Protein AF-A0A453NAP2-F1 (afdb_monomer)

Organism: Aegilops tauschii subsp. strangulata (NCBI:txid200361)

Radius of gyration: 19.68 Å; Cα contacts (8 Å, |Δi|>4): 35; chains: 1; bounding box: 57×18×53 Å

Secondary structure (DSSP, 8-state):
--EEEE-TTSS-EEEE-TTS--HHHHHHHTT-HHHHHHHHHHHHHHHHHHHGGGS-------------SHHHHHHHS---

Nearest PDB structures (foldseek):
  8i8c-assembly1_M  TM=3.498E-01  e=1.877E+00  Autographa californica multiple nucleopolyhedrovirus
  4uc9-assembly4_D  TM=3.744E-01  e=7.654E+00  Human respiratory syncytial virus A2
  6vi4-assembly1_B  TM=3.365E-01  e=8.750E+00  Homo sapiens

Sequence (80 aa):
MELKAQCNYCDNQYAYVQGGSTSSMGRHMDTCKNYKDKVNRDLIQATLFFRKTNATTSGPAVRCIEYDKDLIKEMTTGVL

InterPro domains:
  IPR003656 Zinc finger, BED-type [PF02892] (3-32)

Mean predicted aligned error: 14.82 Å

Structure (mmCIF, N/CA/C/O backbone):
data_AF-A0A453NAP2-F1
#
_entry.id   AF-A0A453NAP2-F1
#
loop_
_atom_site.group_PDB
_atom_site.id
_atom_site.type_symbol
_atom_site.label_atom_id
_atom_site.label_alt_id
_atom_site.label_comp_id
_atom_site.label_asym_id
_atom_site.label_entity_id
_atom_site.label_seq_id
_atom_site.pdbx_PDB_ins_code
_atom_site.Cartn_x
_atom_site.Cartn_y
_atom_site.Cartn_z
_atom_site.occupancy
_atom_site.B_iso_or_equiv
_atom_site.auth_seq_id
_atom_site.auth_comp_id
_atom_site.auth_asym_id
_atom_site.auth_atom_id
_atom_site.pdbx_PDB_model_num
ATOM 1 N N . MET A 1 1 ? 18.461 -9.130 -16.410 1.00 60.00 1 MET A N 1
ATOM 2 C CA . MET A 1 1 ? 17.110 -9.584 -16.024 1.00 60.00 1 MET A CA 1
ATOM 3 C C . MET A 1 1 ? 16.494 -8.473 -15.196 1.00 60.00 1 MET A C 1
ATOM 5 O O . MET A 1 1 ? 17.076 -8.128 -14.177 1.00 60.00 1 MET A O 1
ATOM 9 N N . GLU A 1 2 ? 15.414 -7.850 -15.661 1.00 66.75 2 GLU A N 1
ATOM 10 C CA . GLU A 1 2 ? 14.689 -6.862 -14.854 1.00 66.75 2 GLU A CA 1
ATOM 11 C C . GLU A 1 2 ? 13.752 -7.606 -13.905 1.00 66.75 2 GLU A C 1
ATOM 13 O O . GLU A 1 2 ? 12.948 -8.437 -14.333 1.00 66.75 2 GLU A O 1
ATOM 18 N N . LEU A 1 3 ? 13.899 -7.351 -12.608 1.00 78.06 3 LEU A N 1
ATOM 19 C CA . LEU A 1 3 ? 13.009 -7.883 -11.587 1.00 78.06 3 LEU A CA 1
ATOM 20 C C . LEU A 1 3 ? 11.799 -6.959 -11.469 1.00 78.06 3 LEU A C 1
ATOM 22 O O . LEU A 1 3 ? 11.867 -5.771 -11.783 1.00 78.06 3 LEU A O 1
ATOM 26 N N . LYS A 1 4 ? 10.679 -7.496 -10.995 1.00 83.06 4 LYS A N 1
ATOM 27 C CA . LYS A 1 4 ? 9.508 -6.688 -10.658 1.00 83.06 4 LYS A CA 1
ATOM 28 C C . LYS A 1 4 ? 9.389 -6.607 -9.145 1.00 83.06 4 LYS A C 1
ATOM 30 O O . LYS A 1 4 ? 9.310 -7.634 -8.478 1.00 83.06 4 LYS A O 1
ATOM 35 N N . ALA A 1 5 ? 9.376 -5.392 -8.615 1.00 85.44 5 ALA A N 1
ATOM 36 C CA . ALA A 1 5 ? 9.018 -5.117 -7.234 1.00 85.44 5 ALA A CA 1
ATOM 37 C C . ALA A 1 5 ? 7.519 -4.801 -7.171 1.00 85.44 5 ALA A C 1
ATOM 39 O O . ALA A 1 5 ? 7.034 -3.947 -7.913 1.00 85.44 5 ALA A O 1
ATOM 40 N N . GLN A 1 6 ? 6.783 -5.475 -6.292 1.00 90.00 6 GLN A N 1
ATOM 41 C CA . GLN A 1 6 ? 5.357 -5.230 -6.083 1.00 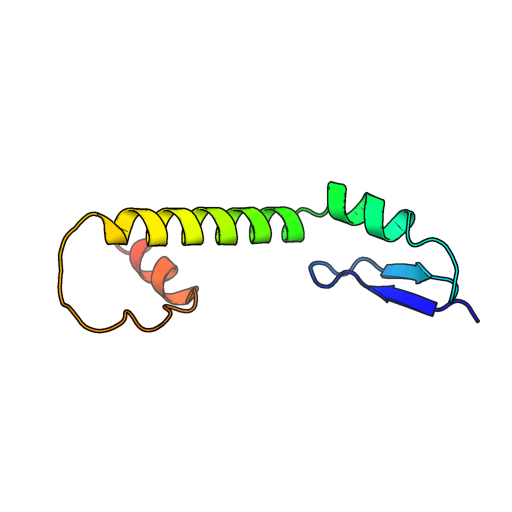90.00 6 GLN A CA 1
ATOM 42 C C . GLN A 1 6 ? 5.139 -4.449 -4.788 1.00 90.00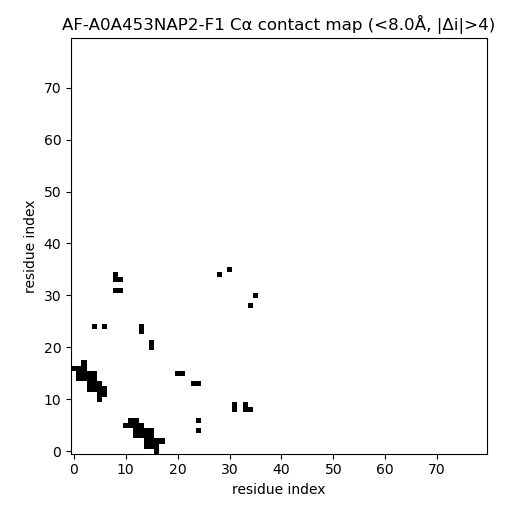 6 GLN A C 1
ATOM 44 O O . GLN A 1 6 ? 5.833 -4.661 -3.795 1.00 90.00 6 GLN A O 1
ATOM 49 N N . CYS A 1 7 ? 4.181 -3.526 -4.804 1.00 91.75 7 CYS A N 1
ATOM 50 C CA . CYS A 1 7 ? 3.731 -2.864 -3.589 1.00 91.75 7 CYS A CA 1
ATOM 51 C C . CYS A 1 7 ? 2.956 -3.855 -2.705 1.00 91.75 7 CYS A C 1
ATOM 53 O O . CYS A 1 7 ? 2.036 -4.514 -3.167 1.00 91.75 7 CYS A O 1
ATOM 55 N N . ASN A 1 8 ? 3.249 -3.909 -1.405 1.00 92.25 8 ASN A N 1
ATOM 56 C CA . ASN A 1 8 ? 2.519 -4.792 -0.480 1.00 92.25 8 ASN A CA 1
ATOM 57 C C . ASN A 1 8 ? 1.086 -4.319 -0.171 1.00 92.25 8 ASN A C 1
ATOM 59 O O . ASN A 1 8 ? 0.326 -5.031 0.477 1.00 92.25 8 ASN A O 1
ATOM 63 N N . TYR A 1 9 ? 0.727 -3.101 -0.582 1.00 94.12 9 TYR A N 1
ATOM 64 C CA . TYR A 1 9 ? -0.549 -2.467 -0.247 1.00 94.12 9 TYR A CA 1
ATOM 65 C C . TYR A 1 9 ? -1.480 -2.322 -1.454 1.00 94.12 9 TYR A C 1
ATOM 67 O O . TYR A 1 9 ? -2.646 -1.981 -1.275 1.00 94.12 9 TYR A O 1
ATOM 75 N N . CYS A 1 10 ? -0.995 -2.540 -2.678 1.00 93.81 10 CYS A N 1
ATOM 76 C CA . CYS A 1 10 ? -1.803 -2.483 -3.897 1.00 93.81 10 CYS A CA 1
ATOM 77 C C . CYS A 1 10 ? -1.164 -3.312 -5.015 1.00 93.81 10 CYS A C 1
ATOM 79 O O . CYS A 1 10 ? 0.011 -3.650 -4.944 1.00 93.81 10 CYS A O 1
ATOM 81 N N . ASP A 1 11 ? -1.900 -3.557 -6.093 1.00 93.12 11 ASP A N 1
ATOM 82 C CA . ASP A 1 11 ? -1.453 -4.443 -7.175 1.00 93.12 11 ASP A CA 1
ATOM 83 C C . ASP A 1 11 ? -0.436 -3.818 -8.149 1.00 93.12 11 ASP A C 1
ATOM 85 O O . ASP A 1 11 ? -0.078 -4.424 -9.158 1.00 93.12 11 ASP A O 1
ATOM 89 N N . ASN A 1 12 ? 0.069 -2.613 -7.858 1.00 90.44 12 ASN A N 1
ATOM 90 C CA . ASN A 1 12 ? 1.062 -1.961 -8.708 1.00 90.44 12 ASN A CA 1
ATOM 91 C C . ASN A 1 12 ? 2.422 -2.668 -8.635 1.00 90.44 12 ASN A C 1
ATOM 93 O O . ASN A 1 12 ? 2.964 -2.932 -7.555 1.00 90.44 12 ASN A O 1
ATOM 97 N N . GLN A 1 13 ? 2.997 -2.901 -9.813 1.00 90.88 13 GLN A N 1
ATOM 98 C CA . GLN A 1 13 ? 4.325 -3.474 -10.000 1.00 90.88 13 GLN A CA 1
ATOM 99 C C . GLN A 1 13 ? 5.262 -2.452 -10.641 1.00 90.88 13 GLN A C 1
ATOM 101 O O . GLN A 1 13 ? 4.865 -1.679 -11.512 1.00 90.88 13 GLN A O 1
ATOM 106 N N . TYR A 1 14 ? 6.524 -2.487 -10.234 1.00 86.88 14 TYR A N 1
ATOM 107 C CA . TYR A 1 14 ? 7.559 -1.563 -10.667 1.00 86.88 14 TYR A CA 1
ATOM 108 C C . TYR A 1 14 ? 8.775 -2.343 -11.137 1.00 86.88 14 TYR A C 1
ATOM 110 O O . TYR A 1 14 ? 9.180 -3.319 -10.504 1.00 86.88 14 TYR A O 1
ATOM 118 N N . ALA A 1 15 ? 9.365 -1.904 -12.245 1.00 84.94 15 ALA A N 1
ATOM 119 C CA . ALA A 1 15 ? 10.649 -2.427 -12.675 1.00 84.94 15 ALA A CA 1
ATOM 120 C C . ALA A 1 15 ? 11.708 -2.129 -11.605 1.00 84.94 15 ALA A C 1
ATOM 122 O O . ALA A 1 15 ? 11.752 -1.035 -11.034 1.00 84.94 15 ALA A O 1
ATOM 123 N N . TYR A 1 16 ? 12.545 -3.121 -11.337 1.00 83.19 16 TYR A N 1
ATOM 124 C CA . TYR A 1 16 ? 13.641 -3.045 -10.394 1.00 83.19 16 TYR A CA 1
ATOM 125 C C . TYR A 1 16 ? 14.873 -3.733 -10.977 1.00 83.19 16 TYR A C 1
ATOM 127 O O . TYR A 1 16 ? 14.831 -4.879 -11.429 1.00 83.19 16 TYR A O 1
ATOM 135 N N . VAL A 1 17 ? 15.994 -3.024 -10.927 1.00 81.62 17 VAL A N 1
ATOM 136 C CA . VAL A 1 17 ? 17.312 -3.567 -11.243 1.00 81.62 17 VAL A CA 1
ATOM 137 C C . VAL A 1 17 ? 18.035 -3.776 -9.921 1.00 81.62 17 VAL A C 1
ATOM 139 O O . VAL A 1 17 ? 18.091 -2.861 -9.102 1.00 81.62 17 VAL A O 1
ATOM 142 N N . GLN A 1 18 ? 18.575 -4.973 -9.692 1.00 79.00 18 GLN A N 1
ATOM 143 C CA . GLN A 1 18 ? 19.314 -5.285 -8.468 1.00 79.00 18 GLN A CA 1
ATOM 144 C C . GLN A 1 18 ? 20.504 -4.327 -8.300 1.00 79.00 18 GLN A C 1
ATOM 146 O O . GLN A 1 18 ? 21.294 -4.151 -9.223 1.00 79.00 18 GLN A O 1
ATOM 151 N N . GLY A 1 19 ? 20.606 -3.681 -7.134 1.00 81.88 19 GLY A N 1
ATOM 152 C CA . GLY A 1 19 ? 21.597 -2.623 -6.878 1.00 81.88 19 GLY A CA 1
ATOM 153 C C . GLY A 1 19 ? 21.255 -1.258 -7.497 1.00 81.88 19 GLY A C 1
ATOM 154 O O . GLY A 1 19 ? 21.993 -0.297 -7.300 1.00 81.88 19 GLY A O 1
ATOM 155 N N . GLY A 1 20 ? 20.140 -1.155 -8.224 1.00 79.38 20 GLY A N 1
ATOM 156 C CA . GLY A 1 20 ? 19.616 0.081 -8.795 1.00 79.38 20 GLY A CA 1
ATOM 157 C C . GLY A 1 20 ? 18.701 0.851 -7.841 1.00 79.38 20 GLY A C 1
ATOM 158 O O . GLY A 1 20 ? 18.314 0.373 -6.772 1.00 79.38 20 GLY A O 1
ATOM 159 N N . SER A 1 21 ? 18.338 2.066 -8.254 1.00 76.25 21 SER A N 1
ATOM 160 C CA . SER A 1 21 ? 17.469 2.939 -7.466 1.00 76.25 21 SER A CA 1
ATOM 161 C C . SER A 1 21 ? 16.034 2.411 -7.383 1.00 76.25 21 SER A C 1
ATOM 163 O O . SER A 1 21 ? 15.451 1.983 -8.379 1.00 76.25 21 SER A O 1
ATOM 165 N N . THR A 1 22 ? 15.424 2.531 -6.205 1.00 79.62 22 THR A N 1
ATOM 166 C CA . THR A 1 22 ? 14.003 2.240 -5.963 1.00 79.62 22 THR A CA 1
ATOM 167 C C . THR A 1 22 ? 13.120 3.488 -6.072 1.00 79.62 22 THR A C 1
ATOM 169 O O . THR A 1 22 ? 11.986 3.478 -5.597 1.00 79.62 22 THR A O 1
ATOM 172 N N . SER A 1 23 ? 13.598 4.570 -6.704 1.00 80.44 23 SER A N 1
ATOM 173 C CA . SER A 1 23 ? 12.898 5.867 -6.783 1.00 80.44 23 SER A CA 1
ATOM 174 C C . SER A 1 23 ? 11.445 5.774 -7.262 1.00 80.44 23 SER A C 1
ATOM 176 O O . SER A 1 23 ? 10.601 6.522 -6.774 1.00 80.44 23 SER A O 1
ATOM 178 N N . SER A 1 24 ? 11.135 4.867 -8.193 1.00 84.69 24 SER A N 1
ATOM 179 C CA . SER A 1 24 ? 9.770 4.647 -8.695 1.00 84.69 24 SER A CA 1
ATOM 180 C C . SER A 1 24 ? 8.841 4.090 -7.610 1.00 84.69 24 SER A C 1
ATOM 182 O O . SER A 1 24 ? 7.758 4.630 -7.392 1.00 84.69 24 SER A O 1
ATOM 184 N N . MET A 1 25 ? 9.296 3.068 -6.879 1.00 87.88 25 MET A N 1
ATOM 185 C CA . MET A 1 25 ? 8.583 2.492 -5.737 1.00 87.88 25 MET A CA 1
ATOM 186 C C . MET A 1 25 ? 8.493 3.483 -4.567 1.00 87.88 25 MET A C 1
ATOM 188 O O . MET A 1 25 ? 7.437 3.611 -3.952 1.00 87.88 25 MET A O 1
ATOM 192 N N . GLY A 1 26 ? 9.567 4.226 -4.285 1.00 87.06 26 GLY A N 1
ATOM 193 C CA . GLY A 1 26 ? 9.572 5.275 -3.261 1.00 87.06 26 GLY A CA 1
ATOM 194 C C . GLY A 1 26 ? 8.514 6.344 -3.543 1.00 87.06 26 GLY A C 1
ATOM 195 O O . GLY A 1 26 ? 7.635 6.576 -2.718 1.00 87.06 26 GLY A O 1
ATOM 196 N N . ARG A 1 27 ? 8.508 6.895 -4.763 1.00 89.06 27 ARG A N 1
ATOM 197 C CA . ARG A 1 27 ? 7.509 7.884 -5.201 1.00 89.06 27 ARG A CA 1
ATOM 198 C C . ARG A 1 27 ? 6.085 7.323 -5.204 1.00 89.06 27 ARG A C 1
ATOM 200 O O . ARG A 1 27 ? 5.118 8.053 -4.983 1.00 89.06 27 ARG A O 1
ATOM 207 N N . HIS A 1 28 ? 5.933 6.025 -5.461 1.00 93.06 28 HIS A N 1
ATOM 208 C CA . HIS A 1 28 ? 4.641 5.372 -5.323 1.00 93.06 28 HIS A CA 1
ATOM 209 C C . HIS A 1 28 ? 4.151 5.379 -3.868 1.00 93.06 28 HIS A C 1
ATOM 211 O O . HIS A 1 28 ? 2.987 5.706 -3.645 1.00 93.06 28 HIS A O 1
ATOM 217 N N . MET A 1 29 ? 5.003 5.089 -2.876 1.00 90.62 29 MET A N 1
ATOM 218 C CA . MET A 1 29 ? 4.602 5.120 -1.458 1.00 90.62 29 MET A CA 1
ATOM 219 C C . MET A 1 29 ? 4.052 6.491 -1.036 1.00 90.62 29 MET A C 1
ATOM 221 O O . MET A 1 29 ? 3.065 6.546 -0.300 1.00 90.62 29 MET A O 1
ATOM 225 N N . ASP A 1 30 ? 4.592 7.586 -1.581 1.00 91.00 30 ASP A N 1
ATOM 226 C CA . ASP A 1 30 ? 4.108 8.951 -1.317 1.00 91.00 30 ASP A CA 1
ATOM 227 C C . ASP A 1 30 ? 2.665 9.197 -1.782 1.00 91.00 30 ASP A C 1
ATOM 229 O O . ASP A 1 30 ? 2.012 10.142 -1.334 1.00 91.00 30 ASP A O 1
ATOM 233 N N . THR A 1 31 ? 2.135 8.367 -2.682 1.00 92.56 31 THR A N 1
ATOM 234 C CA . THR A 1 31 ? 0.795 8.520 -3.279 1.00 92.56 31 THR A CA 1
ATOM 235 C C . THR A 1 31 ? -0.093 7.288 -3.111 1.00 92.56 31 THR A C 1
ATOM 237 O O . THR A 1 31 ? -1.288 7.350 -3.399 1.00 92.56 31 THR A O 1
ATOM 240 N N . CYS A 1 32 ? 0.445 6.184 -2.593 1.00 95.25 32 CYS A N 1
ATOM 241 C CA . CYS A 1 32 ? -0.282 4.939 -2.404 1.00 95.25 32 CYS A CA 1
ATOM 242 C C . CYS A 1 32 ? -1.387 5.110 -1.352 1.00 95.25 32 CYS A C 1
ATOM 244 O O . CYS A 1 32 ? -1.126 5.175 -0.149 1.00 95.25 32 CYS A O 1
ATOM 246 N N . LYS A 1 33 ? -2.642 5.161 -1.814 1.00 95.44 33 LYS A N 1
ATOM 247 C CA . LYS A 1 33 ? -3.819 5.345 -0.955 1.00 95.44 33 LYS A CA 1
ATOM 248 C C . LYS A 1 33 ? -3.904 4.274 0.134 1.00 95.44 33 LYS A C 1
ATOM 250 O O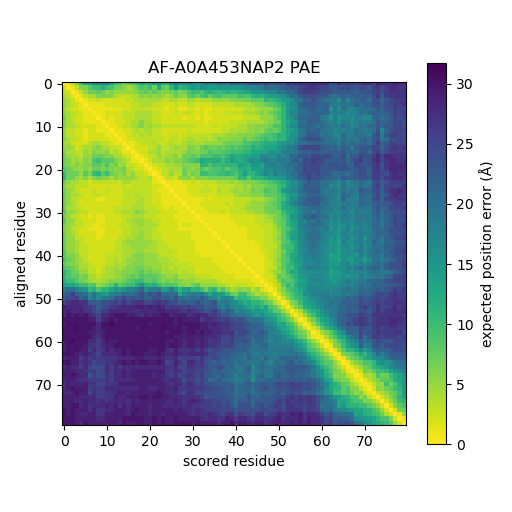 . LYS A 1 33 ? -4.014 4.603 1.306 1.00 95.44 33 LYS A O 1
ATOM 255 N N . ASN A 1 34 ? -3.765 3.004 -0.243 1.00 94.06 34 ASN A N 1
ATOM 256 C 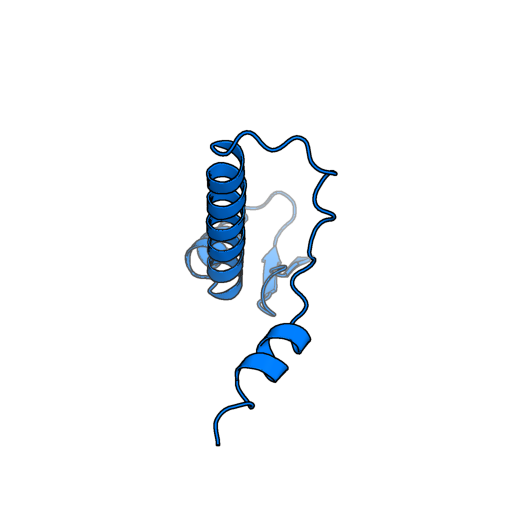CA . ASN A 1 34 ? -3.892 1.881 0.688 1.00 94.06 34 ASN A CA 1
ATOM 257 C C . ASN A 1 34 ? -2.803 1.891 1.772 1.00 94.06 34 ASN A C 1
ATOM 259 O O . ASN A 1 34 ? -3.075 1.553 2.924 1.00 94.06 34 ASN A O 1
ATOM 263 N N . TYR A 1 35 ? -1.585 2.320 1.421 1.00 94.44 35 TYR A N 1
ATOM 264 C CA . TYR A 1 35 ? -0.510 2.526 2.389 1.00 94.44 35 TYR A CA 1
ATOM 265 C C . TYR A 1 35 ? -0.854 3.652 3.369 1.00 94.44 35 TYR A C 1
ATOM 267 O O . TYR A 1 35 ? -0.804 3.446 4.582 1.00 94.44 35 TYR A O 1
ATOM 275 N N . LYS A 1 36 ? -1.271 4.819 2.861 1.00 93.94 36 LYS A N 1
ATOM 276 C CA . LYS A 1 36 ? -1.665 5.961 3.701 1.00 93.94 36 LYS A CA 1
ATOM 277 C C . LYS A 1 36 ? -2.824 5.621 4.635 1.00 93.94 36 LYS A C 1
ATOM 279 O O . LYS A 1 36 ? -2.765 5.953 5.815 1.00 93.94 36 LYS A O 1
ATOM 284 N N . ASP A 1 37 ? -3.830 4.908 4.137 1.00 92.88 37 ASP A N 1
ATOM 285 C CA . ASP A 1 37 ? -4.973 4.462 4.935 1.00 92.88 37 ASP A CA 1
ATOM 286 C C . ASP A 1 37 ? -4.533 3.519 6.063 1.00 92.88 37 ASP A C 1
ATOM 288 O O . ASP A 1 37 ? -5.034 3.624 7.184 1.00 92.88 37 ASP A O 1
ATOM 292 N N . LYS A 1 38 ? -3.571 2.620 5.799 1.00 92.50 38 LYS A N 1
ATOM 293 C CA . LYS A 1 38 ? -2.986 1.764 6.840 1.00 92.50 38 LYS A CA 1
ATOM 294 C C . LYS A 1 38 ? -2.244 2.592 7.889 1.00 92.50 38 LYS A C 1
ATOM 296 O O . LYS A 1 38 ? -2.530 2.430 9.069 1.00 92.50 38 LYS A O 1
ATOM 301 N N . VAL A 1 39 ? -1.345 3.486 7.476 1.00 91.50 39 VAL A N 1
ATOM 302 C CA . VAL A 1 39 ? -0.588 4.348 8.404 1.00 91.50 39 VAL A CA 1
ATOM 303 C C . VAL A 1 39 ? -1.535 5.175 9.276 1.00 91.50 39 VAL A C 1
ATOM 305 O O . VAL A 1 39 ? -1.327 5.284 10.482 1.00 91.50 39 VAL A O 1
ATOM 308 N N . ASN A 1 40 ? -2.612 5.707 8.694 1.00 90.56 40 ASN A N 1
ATOM 309 C CA . ASN A 1 40 ? -3.615 6.456 9.441 1.00 90.56 40 ASN A CA 1
ATOM 310 C C . ASN A 1 40 ? -4.367 5.575 10.452 1.00 90.56 40 ASN A C 1
ATOM 312 O O . ASN A 1 40 ? -4.550 5.984 11.597 1.00 90.56 40 ASN A O 1
ATOM 316 N N . ARG A 1 41 ? -4.765 4.350 10.073 1.00 88.00 41 ARG A N 1
ATOM 317 C CA . ARG A 1 41 ? -5.370 3.392 11.017 1.00 88.00 41 ARG A CA 1
ATOM 318 C C . ARG A 1 41 ? -4.427 3.058 12.169 1.00 88.00 41 ARG A C 1
ATOM 320 O O . ARG A 1 41 ? -4.859 3.110 13.318 1.00 88.00 41 ARG A O 1
ATOM 327 N N . ASP A 1 42 ? -3.160 2.784 11.873 1.00 87.25 42 ASP A N 1
ATOM 328 C CA . ASP A 1 42 ? -2.148 2.461 12.883 1.00 87.25 42 ASP A CA 1
ATOM 329 C C . ASP A 1 42 ? -1.937 3.644 13.850 1.00 87.25 42 ASP A C 1
ATOM 331 O O . ASP A 1 42 ? -1.864 3.450 15.065 1.00 87.25 42 ASP A O 1
ATOM 335 N N . LEU A 1 43 ? -1.929 4.881 13.340 1.00 88.25 43 LEU A N 1
ATOM 336 C CA . LEU A 1 43 ? -1.817 6.100 14.148 1.00 88.25 43 LEU A CA 1
ATOM 337 C C . LEU A 1 43 ? -3.043 6.337 15.042 1.00 88.25 43 LEU A C 1
ATOM 339 O O . LEU A 1 43 ? -2.895 6.677 16.221 1.00 88.25 43 LEU A O 1
ATOM 343 N N . ILE A 1 44 ? -4.253 6.158 14.503 1.00 84.31 44 ILE A N 1
ATOM 344 C CA . ILE A 1 44 ? -5.499 6.261 15.276 1.00 84.31 44 ILE A CA 1
ATOM 345 C C . ILE A 1 44 ? -5.496 5.209 16.382 1.00 84.31 44 ILE A C 1
ATOM 347 O O . ILE A 1 44 ? -5.753 5.532 17.541 1.00 84.31 44 ILE A O 1
ATOM 351 N N . GLN A 1 45 ? -5.155 3.966 16.042 1.00 82.81 45 GLN A N 1
ATOM 352 C CA . GLN A 1 45 ? -5.076 2.868 16.991 1.00 82.81 45 GLN A CA 1
ATOM 353 C C . GLN A 1 45 ? -4.071 3.177 18.105 1.00 82.81 45 GLN A C 1
ATOM 355 O O . GLN A 1 45 ? -4.439 3.122 19.278 1.00 82.81 45 GLN A O 1
ATOM 360 N N . ALA A 1 46 ? -2.846 3.583 17.763 1.00 80.31 46 ALA A N 1
ATOM 361 C CA . ALA A 1 46 ? -1.838 3.984 18.741 1.00 80.31 46 ALA A CA 1
ATOM 362 C C . ALA A 1 46 ? -2.362 5.097 19.663 1.00 80.31 46 ALA A C 1
ATOM 364 O O . ALA A 1 46 ? -2.276 4.985 20.883 1.00 80.31 46 ALA A O 1
ATOM 365 N N . THR A 1 47 ? -2.993 6.130 19.098 1.00 79.50 47 THR A N 1
ATOM 366 C CA . THR A 1 47 ? -3.574 7.246 19.861 1.00 79.50 47 THR A CA 1
ATOM 367 C C . THR A 1 47 ? -4.668 6.785 20.829 1.00 79.50 47 THR A C 1
ATOM 369 O O . THR A 1 47 ? -4.718 7.244 21.972 1.00 79.50 47 THR A O 1
ATOM 372 N N . LEU A 1 48 ? -5.537 5.863 20.408 1.00 78.38 48 LEU A N 1
ATOM 373 C CA . LEU A 1 48 ? -6.563 5.274 21.271 1.00 78.38 48 LEU A CA 1
ATOM 374 C C . LEU A 1 48 ? -5.941 4.442 22.403 1.00 78.38 48 LEU A C 1
ATOM 376 O O . LEU A 1 48 ? -6.405 4.533 23.540 1.00 78.38 48 LEU A O 1
ATOM 380 N N . PHE A 1 49 ? -4.871 3.689 22.128 1.00 69.38 49 PHE A N 1
ATOM 381 C CA . PHE A 1 49 ? -4.131 2.946 23.152 1.00 69.38 49 PHE A CA 1
ATOM 382 C C . PHE A 1 49 ? -3.449 3.876 24.164 1.00 69.38 49 PHE A C 1
ATOM 384 O O . PHE A 1 49 ? -3.584 3.646 25.365 1.00 69.38 49 PHE A O 1
ATOM 391 N N . PHE A 1 50 ? -2.817 4.965 23.717 1.00 58.25 50 PHE A N 1
ATOM 392 C CA . PHE A 1 50 ? -2.224 5.969 24.611 1.00 58.25 50 PHE A CA 1
ATOM 393 C C . PHE A 1 50 ? -3.270 6.728 25.442 1.00 58.25 50 PHE A C 1
ATOM 395 O O . PHE A 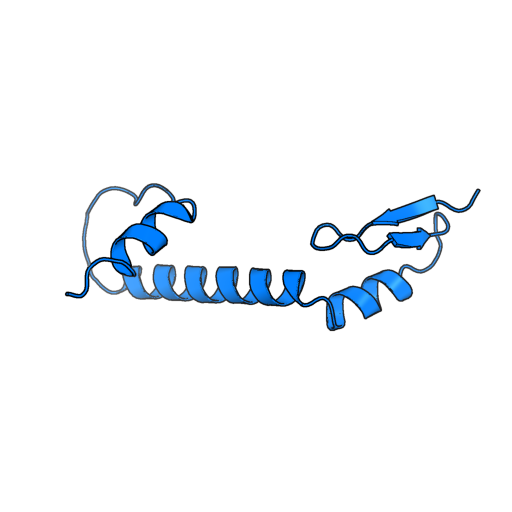1 50 ? -3.005 7.102 26.580 1.00 58.25 50 PHE A O 1
ATOM 402 N N . ARG A 1 51 ? -4.491 6.937 24.930 1.00 55.72 51 ARG A N 1
ATOM 403 C CA . ARG A 1 51 ? -5.579 7.530 25.734 1.00 55.72 51 ARG A CA 1
ATOM 404 C C . ARG A 1 51 ? -6.122 6.580 26.802 1.00 55.72 51 ARG A C 1
ATOM 406 O O . ARG A 1 51 ? -6.648 7.049 27.808 1.00 55.72 51 ARG A O 1
ATOM 413 N N . LYS A 1 52 ? -5.978 5.265 26.618 1.00 51.84 52 LYS A N 1
ATOM 414 C CA . LYS A 1 52 ? -6.464 4.251 27.565 1.00 51.84 52 LYS A CA 1
ATOM 415 C C . LYS A 1 52 ? -5.596 4.138 28.827 1.00 51.84 52 LYS A C 1
ATOM 417 O O . LYS A 1 52 ? -6.056 3.571 29.810 1.00 51.84 52 LYS A O 1
ATOM 422 N N . THR A 1 53 ? -4.383 4.700 28.835 1.00 51.16 53 THR A N 1
ATOM 423 C CA . THR A 1 53 ? -3.425 4.569 29.951 1.00 51.16 53 THR A CA 1
ATOM 424 C C . THR A 1 53 ? -3.488 5.684 30.997 1.00 51.16 53 THR A C 1
ATOM 426 O O . THR A 1 53 ? -2.788 5.596 32.000 1.00 51.16 53 THR A O 1
ATOM 429 N N . ASN A 1 54 ? -4.337 6.704 30.821 1.00 49.53 54 ASN A N 1
ATOM 430 C CA . ASN A 1 54 ? -4.499 7.778 31.818 1.00 49.53 54 ASN A CA 1
ATOM 431 C C . ASN A 1 54 ? -5.625 7.503 32.831 1.00 49.53 54 ASN A C 1
ATOM 433 O O . ASN A 1 54 ? -5.847 8.303 33.736 1.00 49.53 54 ASN A O 1
ATOM 437 N N . ALA A 1 55 ? -6.333 6.380 32.693 1.00 47.91 55 ALA A N 1
ATOM 438 C CA . ALA A 1 55 ? -7.220 5.866 33.723 1.00 47.91 55 ALA A CA 1
ATOM 439 C C . ALA A 1 55 ? -6.502 4.717 34.436 1.00 47.91 55 ALA A C 1
ATOM 441 O O . ALA A 1 55 ? -6.254 3.668 33.844 1.00 47.91 55 ALA A O 1
ATOM 442 N N . THR A 1 56 ? -6.158 4.919 35.708 1.00 48.00 56 THR A N 1
ATOM 443 C CA . THR A 1 56 ? -5.728 3.851 36.614 1.00 48.00 56 THR A CA 1
ATOM 444 C C . THR A 1 56 ? -6.777 2.747 36.591 1.00 48.00 56 THR A C 1
ATOM 446 O O . THR A 1 56 ? -7.844 2.870 37.186 1.00 48.00 56 THR A O 1
ATOM 449 N N . THR A 1 57 ? -6.522 1.661 35.875 1.00 43.00 57 THR A N 1
ATOM 450 C CA . THR A 1 57 ? -7.326 0.447 35.986 1.00 43.00 57 THR A CA 1
ATOM 451 C C . THR A 1 57 ? -6.399 -0.742 35.831 1.00 43.00 57 THR A C 1
ATOM 453 O O . THR A 1 57 ? -6.024 -1.145 34.735 1.00 43.00 57 THR A O 1
ATOM 456 N N . SER A 1 58 ? -6.021 -1.292 36.980 1.00 53.16 58 SER A N 1
ATOM 457 C CA . SER A 1 58 ? -5.575 -2.669 37.129 1.00 53.16 58 SER A CA 1
ATOM 458 C C . SER A 1 58 ? -6.658 -3.601 36.570 1.00 53.16 58 SER A C 1
ATOM 460 O O . SER A 1 58 ? -7.645 -3.892 37.242 1.00 53.16 58 SER A O 1
ATOM 462 N N . GLY A 1 59 ? -6.510 -4.022 35.318 1.00 45.72 59 GLY A N 1
ATOM 463 C CA . GLY A 1 59 ? -7.424 -4.936 34.633 1.00 45.72 59 GLY A CA 1
ATOM 464 C C . GLY A 1 59 ? -6.728 -5.573 33.429 1.00 45.72 59 GLY A C 1
ATOM 465 O O . GLY A 1 59 ? -5.829 -4.950 32.863 1.00 45.72 59 GLY A O 1
ATOM 466 N N . PRO A 1 60 ? -7.062 -6.829 33.083 1.00 44.19 60 PRO A N 1
ATOM 467 C CA . PRO A 1 60 ? -6.176 -7.721 32.345 1.00 44.19 60 PRO A CA 1
ATOM 468 C C . PRO A 1 60 ? -5.851 -7.177 30.956 1.00 44.19 60 PRO A C 1
ATOM 470 O O . PRO A 1 60 ? -6.716 -6.611 30.286 1.00 44.19 60 PRO A O 1
ATOM 473 N N . ALA A 1 61 ? -4.589 -7.375 30.556 1.00 48.50 61 ALA A N 1
ATOM 474 C CA . ALA A 1 61 ? -4.031 -7.00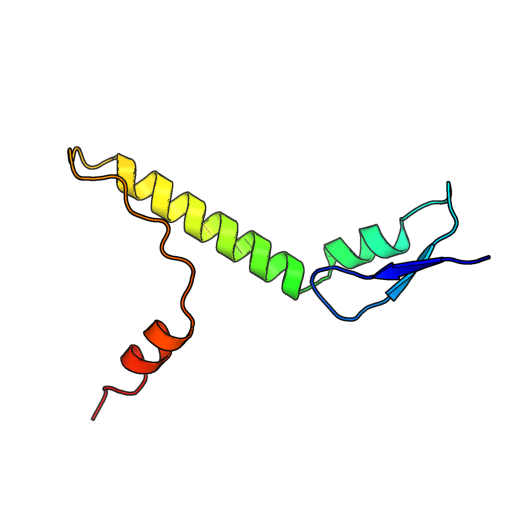2 29.264 1.00 48.50 61 ALA A CA 1
ATOM 475 C C . ALA A 1 61 ? -5.055 -7.244 28.151 1.00 48.50 61 ALA A C 1
ATOM 477 O O . ALA A 1 61 ? -5.448 -8.380 27.873 1.00 48.50 61 ALA A O 1
ATOM 478 N N . VAL A 1 62 ? -5.530 -6.143 27.569 1.00 47.12 62 VAL A N 1
ATOM 479 C CA . VAL A 1 62 ? -6.513 -6.150 26.492 1.00 47.12 62 VAL A CA 1
ATOM 480 C C . VAL A 1 62 ? -5.899 -6.939 25.345 1.00 47.12 62 VAL A C 1
ATOM 482 O O . VAL A 1 62 ? -4.967 -6.471 24.694 1.00 47.12 62 VAL A O 1
ATOM 485 N N . ARG A 1 63 ? -6.407 -8.159 25.143 1.00 44.69 63 ARG A N 1
ATOM 486 C CA . ARG A 1 63 ? -6.116 -8.984 23.973 1.00 44.69 63 ARG A CA 1
ATOM 487 C C . ARG A 1 63 ? -6.317 -8.114 22.742 1.00 44.69 63 ARG A C 1
ATOM 489 O O . ARG A 1 63 ? -7.351 -7.455 22.633 1.00 44.69 63 ARG A O 1
ATOM 496 N N . CYS A 1 64 ? -5.303 -8.084 21.883 1.00 42.50 64 CYS A N 1
ATOM 497 C CA . CYS A 1 64 ? -5.316 -7.401 20.602 1.00 42.50 64 CYS A CA 1
ATOM 498 C C . CYS A 1 64 ? -6.659 -7.671 19.923 1.00 42.50 64 CYS A C 1
ATOM 500 O O . CYS A 1 64 ? -6.941 -8.804 19.545 1.00 42.50 64 CYS A O 1
ATOM 502 N N . ILE A 1 65 ? -7.511 -6.652 19.837 1.00 49.69 65 ILE A N 1
ATOM 503 C CA . ILE A 1 65 ? -8.694 -6.738 18.995 1.00 49.69 65 ILE A CA 1
ATOM 504 C C . ILE A 1 65 ? -8.132 -6.559 17.591 1.00 49.69 65 ILE A C 1
ATOM 506 O O . ILE A 1 65 ? -7.875 -5.436 17.154 1.00 49.69 65 ILE A O 1
ATOM 510 N N . GLU A 1 66 ? -7.808 -7.674 16.940 1.00 48.47 66 GLU A N 1
ATOM 511 C CA . GLU A 1 66 ? -7.672 -7.684 15.490 1.00 48.47 66 GLU A CA 1
ATOM 512 C C . GLU A 1 66 ? -8.946 -7.055 14.925 1.00 48.47 66 GLU A C 1
ATOM 514 O O . GLU A 1 66 ? -10.050 -7.347 15.383 1.00 48.47 66 GLU A O 1
ATOM 519 N N . TYR A 1 67 ? -8.773 -6.098 14.016 1.00 51.34 67 TYR A N 1
ATOM 520 C CA . TYR A 1 67 ? -9.859 -5.358 13.383 1.00 51.34 67 TYR A CA 1
ATOM 521 C C . TYR A 1 67 ? -10.757 -6.339 12.614 1.00 51.34 67 TYR A C 1
ATOM 523 O O . TYR A 1 67 ? -10.531 -6.611 11.434 1.00 51.34 67 TYR A O 1
ATOM 531 N N . ASP A 1 68 ? -11.763 -6.880 13.290 1.00 51.91 68 ASP A N 1
ATOM 532 C CA . ASP A 1 68 ? -12.764 -7.742 12.688 1.00 51.91 68 ASP A CA 1
ATOM 533 C C . ASP A 1 68 ? -13.757 -6.864 11.916 1.00 51.91 68 ASP A C 1
ATOM 535 O O . ASP A 1 68 ? -14.445 -6.005 12.478 1.00 51.91 68 ASP A O 1
ATOM 539 N N . LYS A 1 69 ? -13.756 -6.997 10.586 1.00 55.78 69 LYS A N 1
ATOM 540 C CA . LYS A 1 69 ? -14.611 -6.186 9.710 1.00 55.78 69 LYS A CA 1
ATOM 541 C C . LYS A 1 69 ? -16.094 -6.543 9.851 1.00 55.78 69 LYS A C 1
ATOM 543 O O . LYS A 1 69 ? -16.926 -5.696 9.516 1.00 55.78 69 LYS A O 1
ATOM 548 N N . ASP A 1 70 ? -16.427 -7.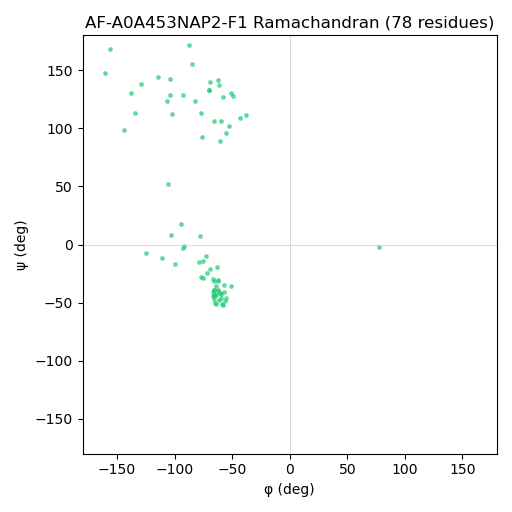733 10.344 1.00 52.41 70 ASP A N 1
ATOM 549 C CA . ASP A 1 70 ? -17.808 -8.188 10.492 1.00 52.41 70 ASP A CA 1
ATOM 550 C C . ASP A 1 70 ? -18.503 -7.520 11.691 1.00 52.41 70 ASP A C 1
ATOM 552 O O . ASP A 1 70 ? -19.689 -7.196 11.599 1.00 52.41 70 ASP A O 1
ATOM 556 N N . LEU A 1 71 ? -17.761 -7.138 12.741 1.00 53.53 71 LEU A N 1
ATOM 557 C CA . LEU A 1 71 ? -18.309 -6.419 13.905 1.00 53.53 71 LEU A CA 1
ATOM 558 C C . LEU A 1 71 ? -18.910 -5.035 13.565 1.00 53.53 71 LEU A C 1
ATOM 560 O O . LEU A 1 71 ? -19.861 -4.585 14.205 1.00 53.53 71 LEU A O 1
ATOM 564 N N . ILE A 1 72 ? -18.389 -4.335 12.549 1.00 54.00 72 ILE A N 1
ATOM 565 C CA . ILE A 1 72 ? -18.919 -3.017 12.132 1.00 54.00 72 ILE A CA 1
ATOM 566 C C . ILE A 1 72 ? -20.217 -3.173 11.324 1.00 54.00 72 ILE A C 1
ATOM 568 O O . ILE A 1 72 ? -21.082 -2.290 11.348 1.00 54.00 72 ILE A O 1
ATOM 572 N N . LYS A 1 73 ? -20.384 -4.303 10.628 1.00 49.28 73 LYS A N 1
ATOM 573 C CA . LYS A 1 73 ? -21.575 -4.555 9.815 1.00 49.28 73 LYS A CA 1
ATOM 574 C C . LYS A 1 73 ? -22.823 -4.668 10.692 1.00 49.28 73 LYS A C 1
ATOM 576 O O . LYS A 1 73 ? -23.834 -4.063 10.348 1.00 49.28 73 LYS A O 1
ATOM 581 N N . GLU A 1 74 ? -22.724 -5.307 11.859 1.00 49.75 74 GLU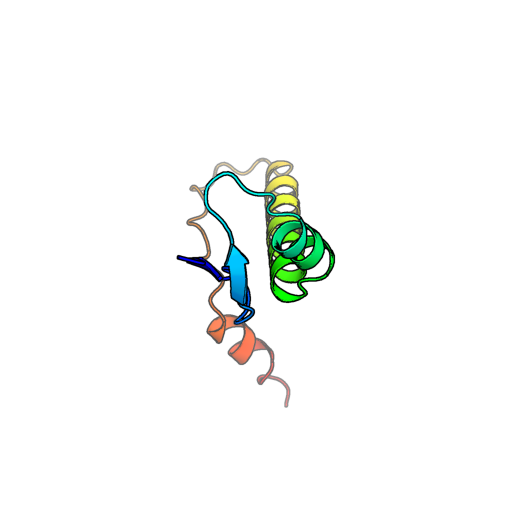 A N 1
ATOM 582 C CA . GLU A 1 74 ? -23.849 -5.415 12.803 1.00 49.75 74 GLU A CA 1
ATOM 583 C C . GLU A 1 74 ? -24.277 -4.072 13.416 1.00 49.75 74 GLU A C 1
ATOM 585 O O . GLU A 1 74 ? -25.462 -3.870 13.670 1.00 49.75 74 GLU A O 1
ATOM 590 N N . MET A 1 75 ? -23.364 -3.107 13.582 1.00 50.34 75 MET A N 1
ATOM 591 C CA . MET A 1 75 ? -23.721 -1.776 14.104 1.00 50.34 75 MET A CA 1
ATOM 592 C C . MET A 1 75 ? -24.367 -0.849 13.064 1.00 50.34 75 MET A C 1
ATOM 594 O O . MET A 1 75 ? -24.950 0.165 13.440 1.00 50.34 75 MET A O 1
ATOM 598 N N . THR A 1 76 ? -24.282 -1.170 11.768 1.00 48.03 76 THR A N 1
ATOM 599 C CA . THR A 1 76 ? -24.799 -0.293 10.698 1.00 48.03 76 THR A CA 1
ATOM 600 C C . THR A 1 76 ? -26.177 -0.731 10.183 1.00 48.03 76 THR A C 1
ATOM 602 O O . THR A 1 76 ? -26.877 0.066 9.566 1.00 48.03 76 THR A O 1
ATOM 605 N N . THR A 1 77 ? -26.608 -1.967 10.456 1.00 47.28 77 THR A N 1
ATOM 606 C CA . THR A 1 77 ? -27.921 -2.493 10.024 1.00 47.28 77 THR A CA 1
ATOM 607 C C . THR A 1 77 ? -28.981 -2.555 11.127 1.00 47.28 77 THR A C 1
ATOM 609 O O . THR A 1 77 ? -30.060 -3.087 10.898 1.00 47.28 77 THR A O 1
ATOM 612 N N . GLY A 1 78 ? -28.711 -1.997 12.308 1.00 50.84 78 GLY A N 1
ATOM 613 C CA . GLY A 1 78 ? -29.656 -1.943 13.427 1.00 50.84 78 GLY A CA 1
ATOM 614 C C . GLY A 1 78 ? -30.265 -0.560 13.659 1.00 50.84 78 GLY A C 1
ATOM 615 O O . GLY A 1 78 ? -30.188 -0.060 14.777 1.00 50.84 78 GLY A O 1
ATOM 616 N N . VAL A 1 79 ? -30.839 0.078 12.633 1.00 43.78 79 VAL A N 1
ATOM 617 C CA . VAL A 1 79 ? -31.742 1.228 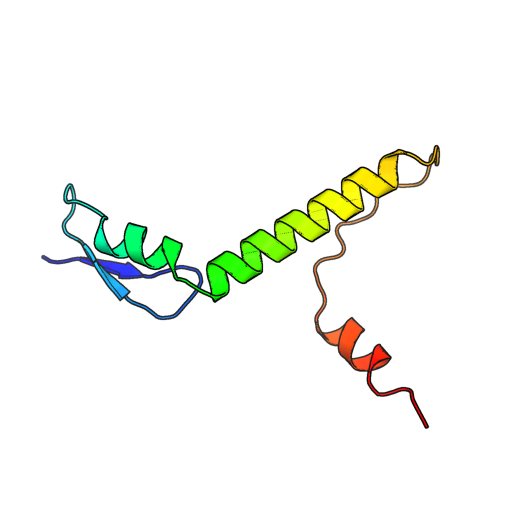12.821 1.00 43.78 79 VAL A CA 1
ATOM 618 C C . VAL A 1 79 ? -32.975 1.055 11.930 1.00 43.78 79 VAL A C 1
ATOM 620 O O . VAL A 1 79 ? -32.866 1.173 10.710 1.00 43.78 79 VAL A O 1
ATOM 623 N N . LEU A 1 80 ? -34.106 0.859 12.628 1.00 41.34 80 LEU A N 1
ATOM 624 C CA . LEU A 1 80 ? -35.522 0.748 12.226 1.00 41.34 80 LEU A CA 1
ATOM 625 C C . LEU A 1 80 ? -35.994 -0.599 11.661 1.00 41.34 80 LEU A C 1
ATOM 627 O O . LEU A 1 80 ? -35.716 -0.908 10.485 1.00 41.34 80 LEU A O 1
#

Solvent-accessible surface area (backbone atoms only — not comparable to full-atom values): 5256 Å² total; per-residue (Å²): 129,81,43,76,48,67,50,97,62,48,92,57,71,37,84,33,48,92,96,53,79,58,63,70,61,54,59,41,61,80,67,35,61,56,48,52,55,48,53,50,49,53,50,52,49,50,52,53,55,62,62,59,69,79,55,96,63,98,66,78,82,77,71,81,76,70,88,60,73,66,68,58,54,63,72,71,73,74,77,134

Foldseek 3Di:
DWDWDADPQDGDIDTDDVVDDPVVVVVCCVVVPRNVVVVVVVVVVVVVVVVVPVDPDPDDDPDPPDPDVVVVVVVVPPDD

pLDDT: mean 71.83, std 19.03, range [41.34, 95.44]